Protein AF-A0A6L6G8A8-F1 (afdb_monomer)

pLDDT: mean 77.31, std 9.53, range [48.88, 89.38]

Mean predicted aligned error: 7.74 Å

Secondary structure (DSSP, 8-state):
-HHHHHHHHHHHHHHHHHHHHHHHHHHHT--HHHHHHHHHHHHHHHHHHHHHHHHHHHHHHHHHHH-

Nearest PDB structures (foldseek):
  5jje-assembly1_B  TM=8.585E-01  e=2.053E+00  Natronomonas pharaonis
  5jjf-assembly1_B  TM=8.550E-01  e=2.358E+00  Natronomonas pharaonis
  7s5k-assembly1_B  TM=6.701E-01  e=1.915E+00  Myxococcus xanthus
  7zcm-assembly1_B  TM=8.511E-01  e=4.722E+00  Natronomonas pharaonis
  6inr-assembly2_B  TM=5.939E-01  e=4.110E+00  Candidatus Phytoplasma australasiaticum subsp. taiwanense

Radius of gyration: 16.11 Å; Cα contacts (8 Å, |Δi|>4): 16; chains: 1; bounding box: 39×10×44 Å

Solvent-accessible surface area (backbone atoms only — not comparable to full-atom values): 3746 Å² total; per-residue (Å²): 108,67,70,61,51,53,53,52,54,55,50,51,54,52,60,51,50,57,47,50,53,50,49,52,64,24,52,75,71,70,41,70,69,50,37,53,52,36,52,52,52,47,52,54,51,52,53,51,54,50,52,54,52,53,52,52,50,55,53,52,58,50,53,68,74,76,109

Sequence (67 aa):
MEQKAIASYSILCVELEELLDVIELGLDDGTPNKMAATLNVVEMALKGIISVHQENIKVMEKIDKEF

Organism: Streptococcus uberis (NCBI:txid1349)

Structure (mmCIF, N/CA/C/O backbone):
data_AF-A0A6L6G8A8-F1
#
_entry.id   AF-A0A6L6G8A8-F1
#
loop_
_atom_site.group_PDB
_atom_site.id
_atom_site.type_symbol
_atom_site.label_atom_id
_atom_site.label_alt_id
_atom_site.label_comp_id
_atom_site.label_asym_id
_atom_site.label_entity_id
_atom_site.label_seq_id
_atom_site.pdbx_PDB_ins_code
_atom_site.Cartn_x
_atom_site.Cartn_y
_atom_site.Cartn_z
_atom_site.occupancy
_atom_site.B_iso_or_equiv
_atom_site.auth_seq_id
_atom_site.auth_comp_id
_atom_site.auth_asym_id
_atom_site.auth_atom_id
_atom_site.pdbx_PDB_model_num
ATOM 1 N N . MET A 1 1 ? -8.010 -1.361 24.099 1.00 58.25 1 MET A N 1
ATOM 2 C CA . MET A 1 1 ? -7.895 -0.569 22.856 1.00 58.25 1 MET A CA 1
ATOM 3 C C . MET A 1 1 ? -6.457 -0.387 22.415 1.00 58.25 1 MET A C 1
ATOM 5 O O . MET A 1 1 ? -6.172 -0.711 21.271 1.00 58.25 1 MET A O 1
ATOM 9 N N . GLU A 1 2 ? -5.549 0.022 23.306 1.00 58.72 2 GLU A N 1
ATOM 10 C CA . GLU A 1 2 ? -4.133 0.265 22.970 1.00 58.72 2 GLU A CA 1
ATOM 11 C C . GLU A 1 2 ? -3.448 -0.897 22.236 1.00 58.72 2 GLU A C 1
ATOM 13 O O . GLU A 1 2 ? -2.862 -0.674 21.187 1.00 58.72 2 GLU A O 1
ATOM 18 N N . GLN A 1 3 ? -3.592 -2.150 22.686 1.00 57.94 3 GLN A N 1
ATOM 19 C CA . GLN A 1 3 ? -2.986 -3.300 21.988 1.00 57.94 3 GLN A CA 1
ATOM 20 C C . GLN A 1 3 ? -3.487 -3.492 20.545 1.00 57.94 3 GLN A C 1
ATOM 22 O O . GLN A 1 3 ? -2.712 -3.889 19.679 1.00 57.94 3 GLN A O 1
ATOM 27 N N . LYS A 1 4 ? -4.766 -3.198 20.265 1.00 60.25 4 LYS A N 1
ATOM 28 C CA . LYS A 1 4 ? -5.330 -3.305 18.906 1.00 60.25 4 LYS A CA 1
ATOM 29 C C . LYS A 1 4 ? -4.837 -2.171 18.005 1.00 60.25 4 LYS A C 1
ATOM 31 O O . LYS A 1 4 ? -4.574 -2.407 16.829 1.00 60.25 4 LYS A O 1
ATOM 36 N N . ALA A 1 5 ? -4.680 -0.970 18.563 1.00 60.38 5 ALA A N 1
ATOM 37 C CA . ALA A 1 5 ? -4.077 0.156 17.859 1.00 60.38 5 ALA A CA 1
ATOM 38 C C . ALA A 1 5 ? -2.602 -0.134 17.537 1.00 60.38 5 ALA A C 1
ATOM 40 O O . ALA A 1 5 ? -2.210 -0.040 16.381 1.00 60.38 5 ALA A O 1
ATOM 41 N N . ILE A 1 6 ? -1.818 -0.595 18.518 1.00 62.59 6 ILE A N 1
ATOM 42 C CA . ILE A 1 6 ? -0.397 -0.947 18.349 1.00 62.59 6 ILE A CA 1
ATOM 43 C C . ILE A 1 6 ? -0.208 -2.031 17.278 1.00 62.59 6 ILE A C 1
ATOM 45 O O . ILE A 1 6 ? 0.651 -1.888 16.414 1.00 62.59 6 ILE A O 1
ATOM 49 N N . ALA A 1 7 ? -1.032 -3.085 17.285 1.00 65.06 7 ALA A N 1
ATOM 50 C CA . ALA A 1 7 ? -0.969 -4.133 16.266 1.00 65.06 7 ALA A CA 1
ATOM 51 C C . ALA A 1 7 ? -1.305 -3.609 14.858 1.00 65.06 7 ALA A C 1
ATOM 53 O O . ALA A 1 7 ? -0.633 -3.970 13.898 1.00 65.06 7 ALA A O 1
ATOM 54 N N . SER A 1 8 ? -2.300 -2.724 14.737 1.00 65.62 8 SER A N 1
ATOM 55 C CA . SER A 1 8 ? -2.680 -2.129 13.445 1.00 65.62 8 SER A CA 1
ATOM 56 C C . SER A 1 8 ? -1.582 -1.210 12.901 1.00 65.62 8 SER A C 1
ATOM 58 O O . SER A 1 8 ? -1.228 -1.305 11.731 1.00 65.62 8 SER A O 1
ATOM 60 N N . TYR A 1 9 ? -0.975 -0.387 13.764 1.00 67.81 9 TYR A N 1
ATOM 61 C CA . TYR A 1 9 ? 0.177 0.441 13.395 1.00 67.81 9 TYR A CA 1
ATOM 62 C C . TYR A 1 9 ? 1.397 -0.399 13.005 1.00 67.81 9 TYR A C 1
ATOM 64 O O . TYR A 1 9 ? 2.112 -0.037 12.079 1.00 67.81 9 TYR A O 1
ATOM 72 N N . SER A 1 10 ? 1.619 -1.539 13.667 1.00 72.38 10 SER A N 1
ATOM 73 C CA . SER A 1 10 ? 2.705 -2.454 13.305 1.00 72.38 10 SER A CA 1
ATOM 74 C C . SER A 1 10 ? 2.516 -3.066 11.915 1.00 72.38 10 SER A C 1
ATOM 76 O O . SER A 1 10 ? 3.503 -3.259 11.217 1.00 72.38 10 SER A O 1
ATOM 78 N N . ILE A 1 11 ? 1.276 -3.365 11.513 1.00 77.56 11 ILE A N 1
ATOM 79 C CA . ILE A 1 11 ? 0.963 -3.891 10.175 1.00 77.56 11 ILE A CA 1
ATOM 80 C C . ILE A 1 11 ? 1.188 -2.811 9.114 1.00 77.56 11 ILE A C 1
ATOM 82 O O . ILE A 1 11 ? 1.834 -3.083 8.110 1.00 77.56 11 ILE A O 1
ATOM 86 N N . LEU A 1 12 ? 0.754 -1.573 9.378 1.00 78.81 12 LEU A N 1
ATOM 87 C CA . LEU A 1 12 ? 0.982 -0.445 8.472 1.00 78.81 12 LEU A CA 1
ATOM 88 C C . LEU A 1 12 ? 2.466 -0.227 8.168 1.00 78.81 12 LEU A C 1
ATOM 90 O O . LEU A 1 12 ? 2.824 0.040 7.026 1.00 78.81 12 LEU A O 1
ATOM 94 N N . CYS A 1 13 ? 3.329 -0.315 9.183 1.00 78.00 13 CYS A N 1
ATOM 95 C CA . CYS A 1 13 ? 4.765 -0.142 8.981 1.00 78.00 13 CYS A CA 1
ATOM 96 C C . CYS A 1 13 ? 5.341 -1.207 8.039 1.00 78.00 13 CYS A C 1
ATOM 98 O O . CYS A 1 13 ? 6.090 -0.850 7.139 1.00 78.00 13 CYS A O 1
ATOM 100 N N . VAL A 1 14 ? 4.943 -2.476 8.196 1.00 84.25 14 VAL A N 1
ATOM 101 C CA . VAL A 1 14 ? 5.376 -3.567 7.304 1.00 84.25 14 VAL A CA 1
ATOM 102 C C . VAL A 1 14 ? 4.878 -3.336 5.875 1.00 84.25 14 VAL A C 1
ATOM 104 O O . VAL A 1 14 ? 5.660 -3.411 4.935 1.00 84.25 14 VAL A O 1
ATOM 107 N N . GLU A 1 15 ? 3.601 -2.979 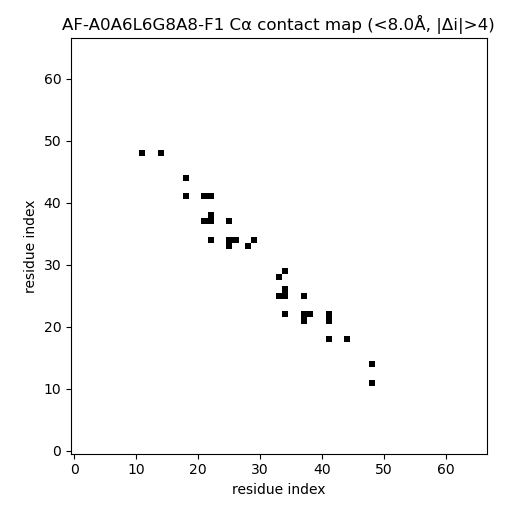5.704 1.00 83.38 15 GLU A N 1
ATOM 108 C CA . GLU A 1 15 ? 3.020 -2.706 4.381 1.00 83.38 15 GLU A CA 1
ATOM 109 C C . GLU A 1 15 ? 3.710 -1.527 3.670 1.00 83.38 15 GLU A C 1
ATOM 111 O O . GLU A 1 15 ? 3.850 -1.526 2.448 1.00 83.38 15 GLU A O 1
ATOM 116 N N . LEU A 1 16 ? 4.154 -0.510 4.416 1.00 84.06 16 LEU A N 1
ATOM 117 C CA . LEU A 1 16 ? 4.897 0.623 3.861 1.00 84.06 16 LEU A CA 1
ATOM 118 C C . LEU A 1 16 ? 6.353 0.271 3.528 1.00 84.06 16 LEU A C 1
ATOM 120 O O . LEU A 1 16 ? 6.863 0.768 2.525 1.00 84.06 16 LEU A O 1
ATOM 124 N N . GLU A 1 17 ? 7.012 -0.571 4.327 1.00 84.31 17 GLU A N 1
ATOM 125 C CA . GLU A 1 17 ? 8.358 -1.085 4.030 1.00 84.31 17 GLU A CA 1
ATOM 126 C C . GLU A 1 17 ? 8.362 -1.902 2.729 1.00 84.31 17 GLU A C 1
ATOM 128 O O . GLU A 1 17 ? 9.184 -1.644 1.853 1.00 84.31 17 GLU A O 1
ATOM 133 N N . GLU A 1 18 ? 7.372 -2.777 2.524 1.00 87.12 18 GLU A N 1
ATOM 134 C CA . GLU A 1 18 ? 7.226 -3.537 1.272 1.00 87.12 18 GLU A CA 1
ATOM 135 C C . GLU A 1 18 ? 7.076 -2.624 0.038 1.00 87.12 18 GLU A C 1
ATOM 137 O O . GLU A 1 18 ? 7.566 -2.941 -1.049 1.00 87.12 18 GLU A O 1
ATOM 142 N N . LEU A 1 19 ? 6.428 -1.461 0.180 1.00 88.38 19 LEU A N 1
ATOM 143 C CA . LEU A 1 19 ? 6.329 -0.486 -0.911 1.00 88.38 19 LEU A CA 1
ATOM 144 C C . LEU A 1 19 ? 7.649 0.224 -1.203 1.00 88.38 19 LEU A C 1
ATOM 146 O O . LEU A 1 19 ? 7.899 0.559 -2.363 1.00 88.38 19 LEU A O 1
ATOM 150 N N . LEU A 1 20 ? 8.482 0.458 -0.187 1.00 84.31 20 LEU A N 1
ATOM 151 C CA . LEU A 1 20 ? 9.814 1.027 -0.381 1.00 84.31 20 LEU A CA 1
ATOM 152 C C . LEU A 1 20 ? 10.699 0.062 -1.174 1.00 84.31 20 LEU A C 1
ATOM 154 O O . LEU A 1 20 ? 11.297 0.493 -2.159 1.00 84.31 20 LEU A O 1
ATOM 158 N N . ASP A 1 21 ? 10.672 -1.233 -0.852 1.00 86.06 21 ASP A N 1
ATOM 159 C CA . ASP A 1 21 ? 11.409 -2.265 -1.596 1.00 86.06 21 ASP A CA 1
ATOM 160 C C . ASP A 1 21 ? 11.001 -2.298 -3.080 1.00 86.06 21 ASP A C 1
ATOM 162 O O . ASP A 1 21 ? 11.840 -2.383 -3.979 1.00 86.06 21 ASP A O 1
ATOM 166 N N . VAL A 1 22 ? 9.699 -2.174 -3.370 1.00 84.25 22 VAL A N 1
ATOM 167 C CA . VAL A 1 22 ? 9.190 -2.119 -4.752 1.00 84.25 22 VAL A CA 1
ATOM 168 C C . VAL A 1 22 ? 9.698 -0.876 -5.489 1.00 84.25 22 VAL A C 1
ATOM 170 O O . VAL A 1 22 ? 10.051 -0.969 -6.668 1.00 84.25 22 VAL A O 1
ATOM 173 N N . ILE A 1 23 ? 9.756 0.280 -4.820 1.00 83.81 23 ILE A N 1
ATOM 174 C CA . ILE A 1 23 ? 10.316 1.507 -5.401 1.00 83.81 23 ILE A CA 1
ATOM 175 C C . ILE A 1 23 ? 11.807 1.323 -5.696 1.00 83.81 23 ILE A C 1
ATOM 177 O O . ILE A 1 23 ? 12.240 1.659 -6.799 1.00 83.81 23 ILE A O 1
ATOM 181 N N . GLU A 1 24 ? 12.576 0.778 -4.753 1.00 83.25 24 GLU A N 1
ATOM 182 C CA . GLU A 1 24 ? 14.012 0.524 -4.919 1.00 83.25 24 GLU A CA 1
ATOM 183 C C . GLU A 1 24 ? 14.286 -0.406 -6.110 1.00 83.25 24 GLU A C 1
ATOM 185 O O . GLU A 1 24 ? 15.086 -0.068 -6.985 1.00 83.25 24 GLU A O 1
ATOM 190 N N . LEU A 1 25 ? 13.525 -1.499 -6.241 1.00 80.31 25 LEU A N 1
ATOM 191 C CA . LEU A 1 25 ? 13.609 -2.412 -7.390 1.00 80.31 25 LEU A CA 1
ATOM 192 C C . LEU A 1 25 ? 13.302 -1.725 -8.730 1.00 80.31 25 LEU A C 1
ATOM 194 O O . LEU A 1 25 ? 13.892 -2.060 -9.761 1.00 80.31 25 LEU A O 1
ATOM 198 N N . GLY A 1 26 ? 12.366 -0.774 -8.742 1.00 78.56 26 GLY A N 1
ATOM 199 C CA . GLY A 1 26 ? 12.032 0.003 -9.936 1.00 78.56 26 GLY A CA 1
ATOM 200 C C . GLY A 1 26 ? 13.075 1.061 -10.303 1.00 78.56 26 GLY A C 1
ATOM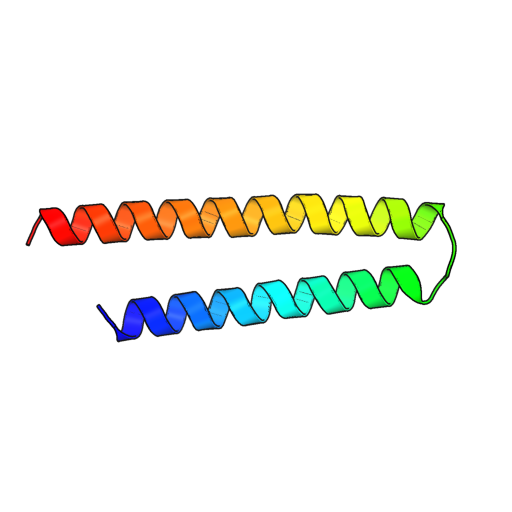 201 O O . GLY A 1 26 ? 13.185 1.419 -11.479 1.00 78.56 26 GLY A O 1
ATOM 202 N N . LEU A 1 27 ? 13.835 1.553 -9.319 1.00 77.19 27 LEU A N 1
ATOM 203 C CA . LEU A 1 27 ? 14.909 2.533 -9.495 1.00 77.19 27 LEU A CA 1
ATOM 204 C C . LEU A 1 27 ? 16.207 1.892 -9.999 1.00 77.19 27 LEU A C 1
ATOM 206 O O . LEU A 1 27 ? 16.885 2.500 -10.829 1.00 77.19 27 LEU A O 1
ATOM 210 N N . ASP A 1 28 ? 16.515 0.669 -9.563 1.00 77.12 28 ASP A N 1
ATOM 211 C CA . ASP A 1 28 ? 17.760 -0.045 -9.892 1.00 77.12 28 ASP A CA 1
ATOM 212 C C . ASP A 1 28 ? 17.976 -0.268 -11.404 1.00 77.12 28 ASP A C 1
ATOM 214 O O . ASP A 1 28 ? 19.110 -0.323 -11.878 1.00 77.12 28 ASP A O 1
ATOM 218 N N . ASP A 1 29 ? 16.904 -0.344 -12.201 1.00 67.50 29 ASP A N 1
ATOM 219 C CA . ASP A 1 29 ? 16.996 -0.503 -13.661 1.00 67.50 29 ASP A CA 1
ATOM 220 C C . ASP A 1 29 ? 17.084 0.833 -14.427 1.00 67.50 29 ASP A C 1
ATOM 222 O O . ASP A 1 29 ? 17.385 0.839 -15.620 1.00 67.50 29 ASP A O 1
ATOM 226 N N . GLY A 1 30 ? 16.797 1.972 -13.781 1.00 66.19 30 GLY A N 1
ATOM 227 C CA . GLY A 1 30 ? 16.950 3.327 -14.333 1.00 66.19 30 GLY A CA 1
ATOM 228 C C . GLY A 1 30 ? 16.104 3.677 -15.570 1.0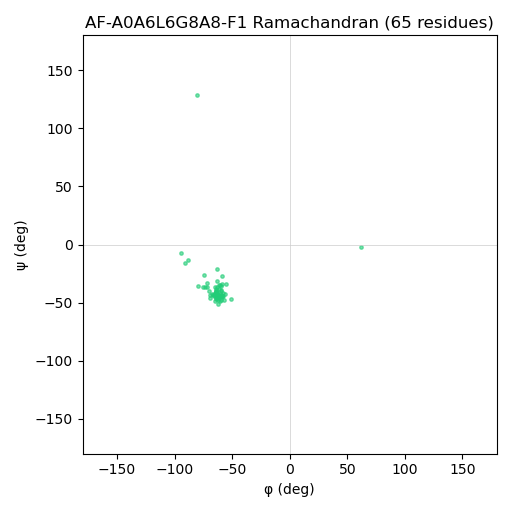0 66.19 30 GLY A C 1
ATOM 229 O O . GLY A 1 30 ? 16.166 4.810 -16.056 1.00 66.19 30 GLY A O 1
ATOM 230 N N . THR A 1 31 ? 15.309 2.747 -16.113 1.00 78.81 31 THR A N 1
ATOM 231 C CA . THR A 1 31 ? 14.505 2.997 -17.314 1.00 78.81 31 THR A CA 1
ATOM 232 C C . THR A 1 31 ? 13.216 3.761 -16.970 1.00 78.81 31 THR A C 1
ATOM 234 O O . THR A 1 31 ? 12.436 3.313 -16.124 1.00 78.81 31 THR A O 1
ATOM 237 N N . PRO A 1 32 ? 12.904 4.878 -17.663 1.00 75.38 32 PRO A N 1
ATOM 238 C CA . PRO A 1 32 ? 11.706 5.676 -17.375 1.00 75.38 32 PRO A CA 1
ATOM 239 C C . PRO A 1 32 ? 10.396 4.873 -17.419 1.00 75.38 32 PRO A C 1
ATOM 241 O O . PRO A 1 32 ? 9.482 5.123 -16.636 1.00 75.38 32 PRO A O 1
ATOM 244 N N . ASN A 1 33 ? 10.316 3.870 -18.300 1.00 78.56 33 ASN A N 1
ATOM 245 C CA . ASN A 1 33 ? 9.137 3.014 -18.438 1.00 78.56 33 ASN A CA 1
ATOM 246 C C . ASN A 1 33 ? 8.935 2.083 -17.235 1.00 78.56 33 ASN A C 1
ATOM 248 O O . ASN A 1 33 ? 7.797 1.909 -16.800 1.00 78.56 33 ASN A O 1
ATOM 252 N N . LYS A 1 34 ? 10.006 1.497 -16.677 1.00 75.12 34 LYS A N 1
ATOM 253 C CA . LYS A 1 34 ? 9.883 0.675 -15.465 1.00 75.12 34 LYS A CA 1
ATOM 254 C C . LYS A 1 34 ? 9.608 1.534 -14.240 1.00 75.12 34 LYS A C 1
ATOM 256 O O . LYS A 1 34 ? 8.786 1.137 -13.421 1.00 75.12 34 LYS A O 1
ATOM 261 N N . MET A 1 35 ? 10.191 2.729 -14.154 1.00 81.88 35 MET A N 1
ATOM 262 C CA . MET A 1 35 ? 9.893 3.661 -13.066 1.00 81.88 35 MET A CA 1
ATOM 263 C C . MET A 1 35 ? 8.419 4.094 -13.074 1.00 81.88 35 MET A C 1
ATOM 265 O O . MET A 1 35 ? 7.762 4.043 -12.039 1.00 81.88 35 MET A O 1
ATOM 269 N N . ALA A 1 36 ? 7.855 4.428 -14.241 1.00 82.12 36 ALA A N 1
ATOM 270 C CA . ALA A 1 36 ? 6.432 4.752 -14.367 1.00 82.12 36 ALA A CA 1
ATOM 271 C C . ALA A 1 36 ? 5.518 3.565 -14.006 1.00 82.12 36 ALA A C 1
ATOM 273 O O . ALA A 1 36 ? 4.524 3.738 -13.302 1.00 82.12 36 ALA A O 1
ATOM 274 N N . ALA A 1 37 ? 5.863 2.349 -14.445 1.00 84.56 37 ALA A N 1
ATOM 275 C CA . ALA A 1 37 ? 5.119 1.143 -14.081 1.00 84.56 37 ALA A CA 1
ATOM 276 C C . ALA A 1 37 ? 5.183 0.858 -12.570 1.00 84.56 37 ALA A C 1
ATOM 278 O O . ALA A 1 37 ? 4.160 0.551 -11.962 1.00 84.56 37 ALA A O 1
ATOM 279 N N . THR A 1 38 ? 6.360 1.024 -11.965 1.00 84.69 38 THR A N 1
ATOM 280 C CA . THR A 1 38 ? 6.584 0.854 -10.522 1.00 84.69 38 THR A CA 1
ATOM 281 C C . THR A 1 38 ? 5.753 1.853 -9.723 1.00 84.69 38 THR A C 1
ATOM 283 O O . THR A 1 38 ? 5.027 1.459 -8.816 1.00 84.69 38 THR A O 1
ATOM 286 N N . LEU A 1 39 ? 5.769 3.132 -10.109 1.00 83.62 39 LEU A N 1
ATOM 287 C CA . LEU A 1 39 ? 4.973 4.168 -9.450 1.00 83.62 39 LEU A CA 1
ATOM 288 C C . LEU A 1 39 ? 3.465 3.890 -9.533 1.00 83.62 39 LEU A C 1
ATOM 290 O O . LEU A 1 39 ? 2.770 4.079 -8.540 1.00 83.62 39 LEU A O 1
ATOM 294 N N . ASN A 1 40 ? 2.963 3.375 -10.661 1.00 84.19 40 ASN A N 1
ATOM 295 C CA . ASN A 1 40 ? 1.553 2.982 -10.781 1.00 84.19 40 ASN A CA 1
ATOM 296 C C . ASN A 1 40 ? 1.184 1.824 -9.837 1.00 84.19 40 ASN A C 1
ATOM 298 O O . ASN A 1 40 ? 0.104 1.829 -9.245 1.00 84.19 40 ASN A O 1
ATOM 302 N N . VAL A 1 41 ? 2.063 0.825 -9.690 1.00 86.81 41 VAL A N 1
ATOM 303 C CA . VAL A 1 41 ? 1.857 -0.298 -8.757 1.00 86.81 41 VAL A CA 1
ATOM 304 C C . VAL A 1 41 ? 1.830 0.204 -7.315 1.00 86.81 41 VAL A C 1
ATOM 306 O O . VAL A 1 41 ? 0.906 -0.126 -6.571 1.00 86.81 41 VAL A O 1
ATOM 309 N N . VAL A 1 42 ? 2.786 1.059 -6.948 1.00 89.38 42 VAL A N 1
ATOM 310 C CA . VAL A 1 42 ? 2.864 1.675 -5.618 1.00 89.38 42 VAL A CA 1
ATOM 311 C C . VAL A 1 42 ? 1.633 2.537 -5.336 1.00 89.38 42 VAL A C 1
ATOM 313 O O . VAL A 1 42 ? 1.056 2.436 -4.258 1.00 89.38 42 VAL A O 1
ATOM 316 N N . GLU A 1 43 ? 1.172 3.339 -6.301 1.00 85.19 43 GLU A N 1
ATOM 317 C CA . GLU A 1 43 ? -0.031 4.165 -6.147 1.00 85.19 43 GLU A CA 1
ATOM 318 C C . GLU A 1 43 ? -1.276 3.309 -5.865 1.00 85.19 43 GLU A C 1
ATOM 320 O O . GLU A 1 43 ? -2.073 3.638 -4.983 1.00 85.19 43 GLU A O 1
ATOM 325 N N . MET A 1 44 ? -1.453 2.200 -6.592 1.00 89.06 44 MET A N 1
ATOM 326 C CA . MET A 1 44 ? -2.574 1.282 -6.367 1.00 89.06 44 MET A CA 1
ATOM 327 C C . MET A 1 44 ? -2.510 0.624 -4.988 1.00 89.06 44 MET A C 1
ATOM 329 O O . MET A 1 44 ? -3.525 0.575 -4.289 1.00 89.06 44 MET A O 1
ATOM 333 N N . ALA A 1 45 ? -1.333 0.154 -4.581 1.00 86.62 45 ALA A N 1
ATOM 334 C CA . ALA A 1 45 ? -1.151 -0.484 -3.285 1.00 86.62 45 ALA A CA 1
ATOM 335 C C . ALA A 1 45 ? -1.368 0.504 -2.124 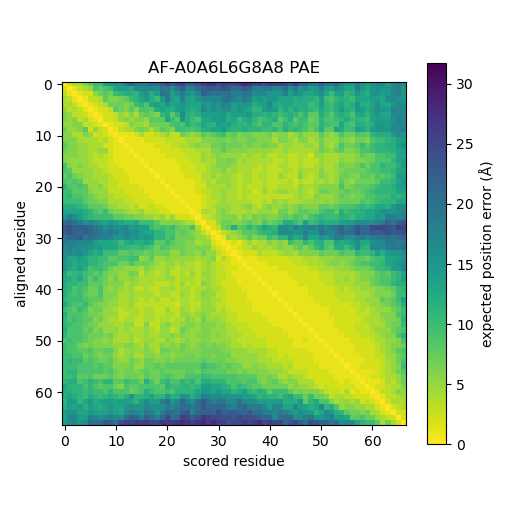1.00 86.62 45 ALA A C 1
ATOM 337 O O . ALA A 1 45 ? -2.113 0.203 -1.191 1.00 86.62 45 ALA A O 1
ATOM 338 N N . LEU A 1 46 ? -0.839 1.728 -2.235 1.00 85.69 46 LEU A N 1
ATOM 339 C CA . LEU A 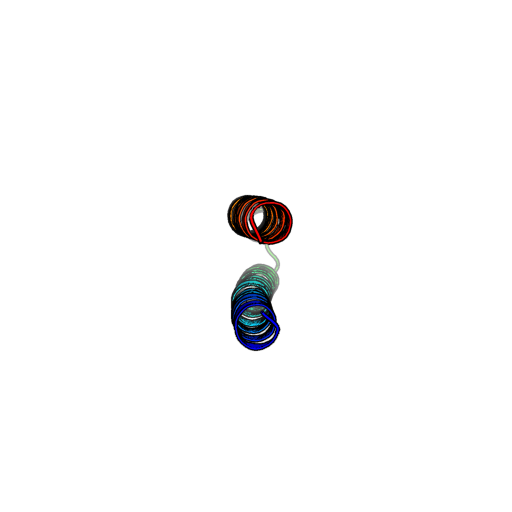1 46 ? -1.036 2.787 -1.244 1.00 85.69 46 LEU A CA 1
ATOM 340 C C . LEU A 1 46 ? -2.522 3.145 -1.080 1.00 85.69 46 LEU A C 1
ATOM 342 O O . LEU A 1 46 ? -3.005 3.297 0.042 1.00 85.69 46 LEU A O 1
ATOM 346 N N . LYS A 1 47 ? -3.281 3.232 -2.183 1.00 85.88 47 LYS A N 1
ATOM 347 C CA . LYS A 1 47 ? -4.741 3.441 -2.133 1.00 85.88 47 LYS A CA 1
ATOM 348 C C . LYS A 1 47 ? -5.458 2.314 -1.382 1.00 85.88 47 LYS A C 1
ATOM 350 O O . LYS A 1 47 ? -6.381 2.602 -0.620 1.00 85.88 47 LYS A O 1
ATOM 355 N N . GLY A 1 48 ? -5.033 1.062 -1.568 1.00 86.81 48 GLY A N 1
ATOM 356 C CA . GLY A 1 48 ? -5.565 -0.095 -0.842 1.00 86.81 48 GLY A CA 1
ATOM 357 C C . GLY A 1 48 ? -5.327 0.000 0.667 1.00 86.81 48 GLY A C 1
ATOM 358 O O . GLY A 1 48 ? -6.284 -0.065 1.440 1.00 86.81 48 GLY A O 1
ATOM 359 N N . ILE A 1 49 ? -4.078 0.250 1.074 1.00 85.38 49 ILE A N 1
ATOM 360 C CA . ILE A 1 49 ? -3.676 0.409 2.483 1.00 85.38 49 ILE A CA 1
ATOM 361 C C . ILE A 1 49 ? -4.474 1.532 3.156 1.00 85.38 49 ILE A C 1
ATOM 363 O O . ILE A 1 49 ? -5.051 1.337 4.228 1.00 85.38 49 ILE A O 1
ATOM 367 N N . ILE A 1 50 ? -4.570 2.698 2.502 1.00 83.19 50 ILE A N 1
ATOM 368 C CA . ILE A 1 50 ? -5.332 3.847 3.011 1.00 83.19 50 ILE A CA 1
ATOM 369 C C . ILE A 1 50 ? -6.806 3.478 3.208 1.00 83.19 50 ILE A C 1
ATOM 371 O O . ILE A 1 50 ? -7.380 3.820 4.242 1.00 83.19 50 ILE A O 1
ATOM 375 N N . SER A 1 51 ? -7.420 2.777 2.250 1.00 86.00 51 SER A N 1
ATOM 376 C CA . SER A 1 51 ? -8.826 2.365 2.347 1.00 86.00 51 SER A CA 1
ATOM 377 C C . SER A 1 51 ? -9.067 1.468 3.562 1.00 86.00 51 SER A C 1
ATOM 379 O O . SER A 1 51 ? -9.970 1.738 4.355 1.00 86.00 51 SER A O 1
ATOM 381 N N . VAL A 1 52 ? -8.225 0.446 3.751 1.00 85.50 52 VAL A N 1
ATOM 382 C CA . VAL A 1 52 ? -8.316 -0.482 4.891 1.00 85.50 52 VAL A CA 1
ATOM 383 C C . VAL A 1 52 ? -8.127 0.260 6.215 1.00 85.50 52 VAL A C 1
ATOM 385 O O . VAL A 1 52 ? -8.909 0.087 7.150 1.00 85.50 52 VAL A O 1
ATOM 388 N N . HIS A 1 53 ? -7.132 1.145 6.298 1.00 81.00 53 HIS A N 1
ATOM 389 C CA . HIS A 1 53 ? -6.886 1.929 7.507 1.00 81.00 53 HIS A CA 1
ATOM 390 C C . HIS A 1 53 ? -8.041 2.879 7.845 1.00 81.00 53 HIS A C 1
ATOM 392 O O . HIS A 1 53 ? -8.432 2.984 9.009 1.00 81.00 53 HIS A O 1
ATOM 398 N N . GLN A 1 54 ? -8.639 3.534 6.849 1.00 81.44 54 GLN A N 1
ATOM 399 C CA . GLN A 1 54 ? -9.812 4.385 7.057 1.00 81.44 54 GLN A CA 1
ATOM 400 C C . GLN A 1 54 ? -11.031 3.592 7.545 1.00 81.44 54 GLN A C 1
ATOM 402 O O . GLN A 1 54 ? -11.790 4.087 8.380 1.00 81.44 54 GLN A O 1
ATOM 407 N N . GLU A 1 55 ? -11.241 2.373 7.045 1.00 83.56 55 GLU A N 1
ATOM 408 C CA . GLU A 1 55 ? -12.297 1.484 7.540 1.00 83.56 55 GLU A CA 1
ATOM 409 C C . GLU A 1 55 ? -12.047 1.055 8.987 1.00 83.56 55 GLU A C 1
ATOM 411 O O . GLU A 1 55 ? -12.958 1.143 9.813 1.00 83.56 55 GLU A O 1
ATOM 416 N N . ASN A 1 56 ? -10.809 0.685 9.320 1.00 77.50 56 ASN A N 1
ATOM 417 C CA . ASN A 1 56 ?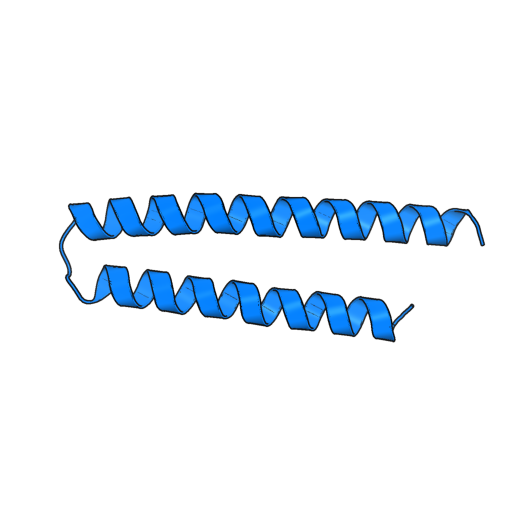 -10.425 0.314 10.680 1.00 77.50 56 ASN A CA 1
ATOM 418 C C . ASN A 1 56 ? -10.659 1.463 11.675 1.00 77.50 56 ASN A C 1
ATOM 420 O O . ASN A 1 56 ? -11.234 1.232 12.739 1.00 77.50 56 ASN A O 1
ATOM 424 N N . ILE A 1 57 ? -10.304 2.703 11.312 1.00 79.12 57 ILE A N 1
ATOM 425 C CA . ILE A 1 57 ? -10.582 3.898 12.129 1.00 79.12 57 ILE A CA 1
ATOM 426 C C . ILE A 1 57 ? -12.090 4.065 12.350 1.00 79.12 57 ILE A C 1
ATOM 428 O O . ILE A 1 57 ? -12.525 4.215 13.488 1.00 79.12 57 ILE A O 1
ATOM 432 N N . LYS A 1 58 ? -12.913 3.963 11.295 1.00 81.19 58 LYS A N 1
ATOM 433 C CA . LYS A 1 58 ? -14.381 4.068 11.419 1.00 81.19 58 LYS A CA 1
ATOM 434 C C . LYS A 1 58 ? -14.967 3.001 12.345 1.00 81.19 58 LYS A C 1
ATOM 436 O O . LYS A 1 58 ? -15.920 3.281 13.069 1.00 81.19 58 LYS A O 1
ATOM 441 N N . VAL A 1 59 ? -14.450 1.773 12.299 1.00 79.75 59 VAL A N 1
ATOM 442 C CA . VAL A 1 59 ? -14.882 0.692 13.198 1.00 79.75 59 VAL A CA 1
ATOM 443 C C . VAL A 1 59 ? -14.483 1.004 14.641 1.00 79.75 59 VAL A C 1
ATOM 445 O O . VAL A 1 59 ? -15.316 0.854 15.532 1.00 79.75 59 VAL A O 1
ATOM 448 N N . MET A 1 60 ? -13.259 1.488 14.877 1.00 73.12 60 MET A N 1
ATOM 449 C CA . MET A 1 60 ? -12.814 1.901 16.213 1.00 73.12 60 MET A CA 1
ATOM 450 C C . MET A 1 60 ? -13.664 3.051 16.774 1.00 73.12 60 MET A C 1
ATOM 452 O O . MET A 1 60 ? -14.149 2.945 17.894 1.00 73.12 60 MET A O 1
ATOM 456 N N . GLU A 1 61 ? -13.937 4.093 15.984 1.00 74.94 61 GLU A N 1
ATOM 457 C CA . GLU A 1 61 ? -14.781 5.225 16.399 1.00 74.94 61 GLU A CA 1
ATOM 458 C C . GLU A 1 61 ? -16.230 4.828 16.711 1.00 74.94 61 GLU A C 1
ATOM 460 O O . GLU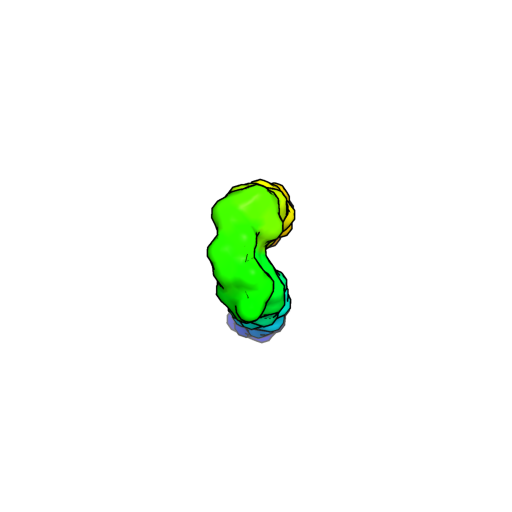 A 1 61 ? -16.883 5.463 17.540 1.00 74.94 61 GLU A O 1
ATOM 465 N N . LYS A 1 62 ? -16.770 3.809 16.027 1.00 74.81 62 LYS A N 1
ATOM 466 C CA . LYS A 1 62 ? -18.098 3.263 16.343 1.00 74.81 62 LYS A CA 1
ATOM 467 C C . LYS A 1 62 ? -18.092 2.536 17.678 1.00 74.81 62 LYS A C 1
ATOM 469 O O . LYS A 1 62 ? -18.980 2.776 18.486 1.00 74.81 62 LYS A O 1
ATOM 474 N N . ILE A 1 63 ? -17.083 1.696 17.909 1.00 69.00 63 ILE A N 1
ATOM 475 C CA . ILE A 1 63 ? -16.922 0.972 19.172 1.00 69.00 63 ILE A CA 1
ATOM 476 C C . ILE A 1 63 ? -16.802 1.973 20.330 1.00 69.00 63 ILE A C 1
ATOM 478 O O . ILE A 1 63 ? -17.516 1.829 21.311 1.00 69.00 63 ILE A O 1
ATOM 482 N N . ASP 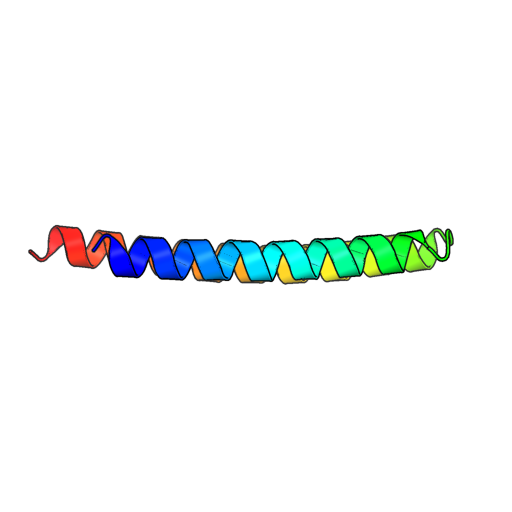A 1 64 ? -16.013 3.039 20.190 1.00 63.53 64 ASP A N 1
ATOM 483 C CA . ASP A 1 64 ? -15.862 4.069 21.234 1.00 63.53 64 ASP A CA 1
ATOM 484 C C . ASP A 1 64 ? -17.141 4.848 21.570 1.00 63.53 64 ASP A C 1
ATOM 486 O O . ASP A 1 64 ? -17.229 5.435 22.642 1.00 63.53 64 ASP A O 1
ATOM 490 N N . LYS A 1 65 ? -18.134 4.882 20.674 1.00 64.12 65 LYS A N 1
ATOM 491 C CA . LYS A 1 65 ? -19.429 5.542 20.925 1.00 64.12 65 LYS A CA 1
ATOM 492 C C . LYS A 1 65 ? -20.482 4.610 21.524 1.00 64.12 65 LYS A C 1
ATOM 494 O O . LYS A 1 65 ? -21.516 5.095 21.977 1.00 64.12 65 LYS A O 1
ATOM 499 N N . GLU A 1 66 ? -20.264 3.299 21.458 1.00 59.69 66 GLU A N 1
ATOM 500 C CA . GLU A 1 66 ? -21.195 2.275 21.947 1.00 59.69 66 GLU A CA 1
ATOM 501 C C . GLU A 1 66 ? -20.884 1.807 23.384 1.00 59.69 66 GLU A C 1
ATOM 503 O O . GLU A 1 66 ? -21.695 1.085 23.967 1.00 59.69 66 GLU A O 1
ATOM 508 N N . PHE A 1 67 ? -19.759 2.241 23.966 1.00 48.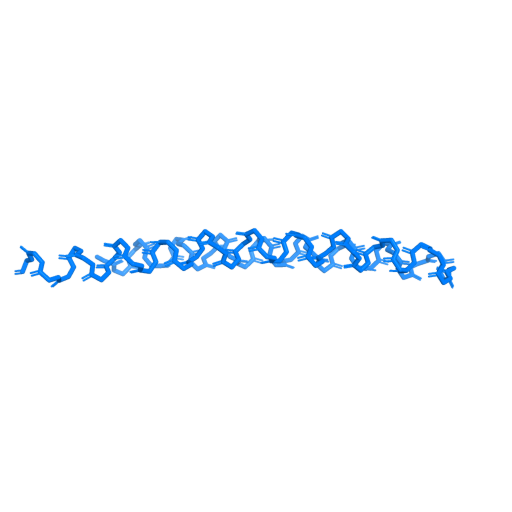88 67 PHE A N 1
ATOM 509 C CA . PHE A 1 67 ? -19.326 1.964 25.344 1.00 48.88 67 PHE A CA 1
ATOM 510 C C . PHE A 1 67 ? -19.205 3.247 26.176 1.00 48.88 67 PHE A C 1
ATOM 512 O O . PHE A 1 67 ? -19.295 3.127 27.421 1.00 48.88 67 PHE A O 1
#

Foldseek 3Di:
DVVVVVVLVVVLVVLVVVLVVLQVVLPVVVDPVSNVVSVVVSVVSVVVSVVVVVVVVVVVVVVVVVD